Protein AF-A0A6P6C589-F1 (afdb_monomer)

Foldseek 3Di:
DDDDDDDDDPPPDDDDPDDQDQPDPDPPFDKAWDWAPDPQIWIFIDQALQRTWIARPPVRDTPDGNPDPGRFGWPHKAAPHNPDIKTAGPVRDID

Secondary structure (DSSP, 8-state):
---------S----------------TTPPPEEEEE-SSS-EEEEESBGGG-EEEETTT--EEEE------PBEEEEEE-SSS-EEEEETT--B-

InterPro domains:
  IPR042795 WD repeat-containing protein 73 [PTHR46947] (11-95)

Organism: Pteropus vampyrus (NCBI:txid132908)

Nearest PDB structures (foldseek):
  8r22-assembly1_D  TM=9.257E-01  e=3.671E-08  Homo sapiens
  8ctb-assembly1_B  TM=7.474E-01  e=1.472E-01  Homo sapiens
  7peq-assembly1_AI  TM=7.423E-01  e=1.036E+00  Homo sapiens
  7b9v-assembly1_w  TM=7.105E-01  e=4.603E+00  Saccharomyces cerevisiae
  8f5o-assembly1_E  TM=5.208E-01  e=2.312E+00  Leishmania tarentolae

Mean predicted aligned error: 7.92 Å

Radius of gyration: 15.31 Å; Cα contacts (8 Å, |Δi|>4): 154; chains: 1; bounding box: 46×30×29 Å

Solvent-accessible surface area (backbone atoms only — not comparable to full-atom values): 6024 Å² total; per-residue (Å²): 134,88,84,78,85,86,72,88,77,72,78,94,72,90,73,88,88,77,82,88,84,73,90,69,90,57,85,90,66,70,62,37,67,32,62,32,90,48,98,76,39,28,40,37,35,25,41,24,50,41,53,28,31,26,29,33,65,88,80,66,44,74,78,44,65,58,85,44,86,49,72,52,46,47,67,45,52,43,58,76,50,86,88,44,63,40,41,28,32,74,88,67,52,71,85

pLDDT: mean 85.66, std 14.35, range [39.72, 97.75]

Sequence (95 aa):
ILDFCLFHFPSDIIEAVSTIAVHEKEGHLWPRVAIFPAVAPGVLHGARLSSLQVVDLESQKTMYTSGVSDSEELSSLQVLDADTFAFCCTSGRLG

Structure (mmCIF, N/CA/C/O backbone):
data_AF-A0A6P6C589-F1
#
_entry.id   AF-A0A6P6C589-F1
#
loop_
_atom_site.group_PDB
_atom_site.id
_atom_site.type_symbol
_atom_site.label_atom_id
_atom_site.label_alt_id
_atom_site.label_comp_id
_atom_site.label_asym_id
_atom_site.label_entity_id
_atom_site.label_seq_id
_atom_site.pdbx_PDB_ins_code
_atom_site.Cartn_x
_atom_site.Cartn_y
_atom_site.Cartn_z
_atom_site.occupancy
_atom_site.B_iso_or_equiv
_atom_site.auth_seq_id
_atom_site.auth_comp_id
_atom_site.auth_asym_id
_atom_site.auth_atom_id
_atom_site.pdbx_PDB_model_num
ATOM 1 N N . ILE A 1 1 ? -17.043 3.729 -10.606 1.00 39.72 1 ILE A N 1
ATOM 2 C CA . ILE A 1 1 ? -17.597 4.974 -10.026 1.00 39.72 1 ILE A CA 1
ATOM 3 C C . ILE A 1 1 ? -18.646 4.504 -9.036 1.00 39.72 1 ILE A C 1
ATOM 5 O O . ILE A 1 1 ? -19.619 3.907 -9.470 1.00 39.72 1 ILE A O 1
ATOM 9 N N . LEU A 1 2 ? -18.316 4.540 -7.744 1.00 42.34 2 LEU A N 1
ATOM 10 C CA . LEU A 1 2 ? -19.098 3.900 -6.683 1.00 42.34 2 LEU A CA 1
ATOM 11 C C . LEU A 1 2 ? -20.406 4.672 -6.467 1.00 42.34 2 LEU A C 1
ATOM 13 O O . LEU A 1 2 ? -20.374 5.887 -6.298 1.00 42.34 2 LEU A O 1
ATOM 17 N N . ASP A 1 3 ? -21.521 3.949 -6.511 1.00 58.66 3 ASP A N 1
ATOM 18 C CA . ASP A 1 3 ? -22.876 4.455 -6.297 1.00 58.66 3 ASP A CA 1
ATOM 19 C C . ASP A 1 3 ? -23.216 4.357 -4.798 1.00 58.66 3 ASP A C 1
ATOM 21 O O . ASP A 1 3 ? -23.264 3.260 -4.236 1.00 58.66 3 ASP A O 1
ATOM 25 N N . PHE A 1 4 ? -23.373 5.504 -4.135 1.00 51.66 4 PHE A N 1
ATOM 26 C CA . PHE A 1 4 ? -23.760 5.613 -2.726 1.00 51.66 4 PHE A CA 1
ATOM 27 C C . PHE A 1 4 ? -25.280 5.822 -2.643 1.00 51.66 4 PHE A C 1
ATOM 29 O O . PHE A 1 4 ? -25.790 6.907 -2.919 1.00 51.66 4 PHE A O 1
ATOM 36 N N . CYS A 1 5 ? -26.021 4.788 -2.235 1.00 51.81 5 CYS A N 1
ATOM 37 C CA . CYS A 1 5 ? -27.459 4.894 -1.985 1.00 51.81 5 CYS A CA 1
ATOM 38 C C . CYS A 1 5 ? -27.775 5.783 -0.763 1.00 51.81 5 CYS A C 1
ATOM 40 O O . CYS A 1 5 ? -27.580 5.381 0.381 1.00 51.81 5 CYS A O 1
ATOM 42 N N . LEU A 1 6 ? -28.302 6.975 -1.060 1.00 59.09 6 LEU A N 1
ATOM 43 C CA . LEU A 1 6 ? -29.416 7.698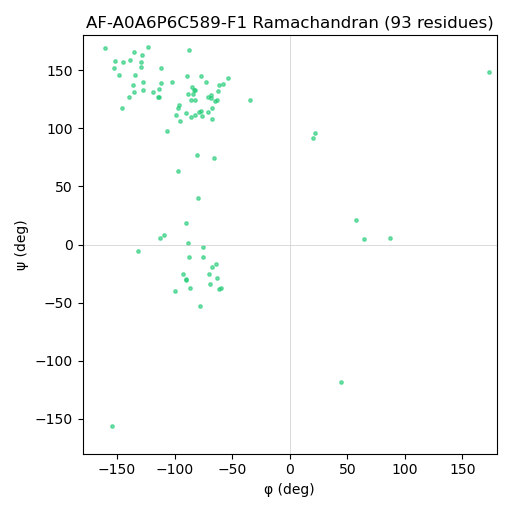 -0.420 1.00 59.09 6 LEU A CA 1
ATOM 44 C C . LEU A 1 6 ? -29.787 7.336 1.034 1.00 59.09 6 LEU A C 1
ATOM 46 O O . LEU A 1 6 ? -30.684 6.527 1.252 1.00 59.09 6 LEU A O 1
ATOM 50 N N . PHE A 1 7 ? -29.263 8.097 2.002 1.00 46.97 7 PHE A N 1
ATOM 51 C CA . PHE A 1 7 ? -29.991 8.479 3.221 1.00 46.97 7 PHE A CA 1
ATOM 52 C C . PHE A 1 7 ? -29.563 9.893 3.652 1.00 46.97 7 PHE A C 1
ATOM 54 O O . PHE A 1 7 ? -28.397 10.118 3.932 1.00 46.97 7 PHE A O 1
ATOM 61 N N . HIS A 1 8 ? -30.526 10.828 3.650 1.00 52.50 8 HIS A N 1
ATOM 62 C CA . HIS A 1 8 ? -30.493 12.202 4.189 1.00 52.50 8 HIS A CA 1
ATOM 63 C C . HIS A 1 8 ? -29.098 12.827 4.405 1.00 52.50 8 HIS A C 1
ATOM 65 O O . HIS A 1 8 ? -28.519 12.706 5.481 1.00 52.50 8 HIS A O 1
ATOM 71 N N . PHE A 1 9 ? -28.591 13.542 3.399 1.00 55.25 9 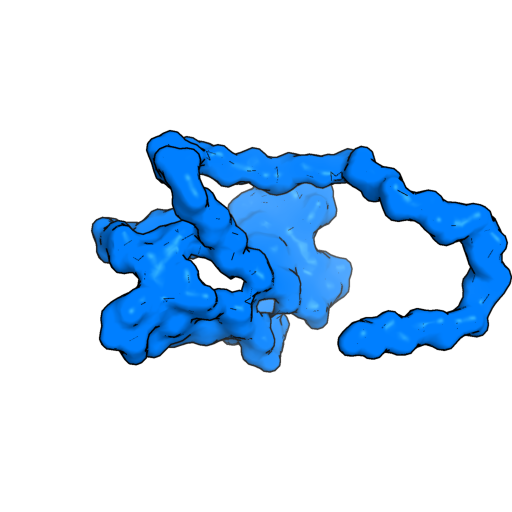PHE A N 1
ATOM 72 C CA . PHE A 1 9 ? -27.292 14.206 3.474 1.00 55.25 9 PHE A CA 1
ATOM 73 C C . PHE A 1 9 ? -27.374 15.520 4.281 1.00 55.25 9 PHE A C 1
ATOM 75 O O . PHE A 1 9 ? -27.994 16.479 3.807 1.00 55.25 9 PHE A O 1
ATOM 82 N N . PRO A 1 10 ? -26.726 15.649 5.460 1.00 60.44 10 PRO A N 1
ATOM 83 C CA . PRO A 1 10 ? -26.033 16.906 5.745 1.00 60.44 10 PRO A CA 1
ATOM 84 C C . PRO A 1 10 ? -25.087 17.172 4.565 1.00 60.44 10 PRO A C 1
ATOM 86 O O . PRO A 1 10 ? -24.578 16.216 3.994 1.00 60.44 10 PRO A O 1
ATOM 89 N N . SER A 1 11 ? -24.916 18.432 4.152 1.00 73.19 11 SER A N 1
ATOM 90 C CA . SER A 1 11 ? -24.155 18.814 2.948 1.00 73.19 11 SER A CA 1
ATOM 91 C C . SER A 1 11 ? -22.955 17.897 2.692 1.00 73.19 11 SER A C 1
ATOM 93 O O . SER A 1 11 ? -22.116 17.766 3.584 1.00 73.19 11 SER A O 1
ATOM 95 N N . ASP A 1 12 ? -22.879 17.296 1.501 1.00 77.00 12 ASP A N 1
ATOM 96 C CA . ASP A 1 12 ? -21.785 16.415 1.078 1.00 77.00 12 ASP A CA 1
ATOM 97 C C . ASP A 1 12 ? -20.471 17.198 0.955 1.00 77.00 12 ASP A C 1
ATOM 99 O O . ASP A 1 12 ? -20.022 17.556 -0.135 1.00 77.00 12 ASP A O 1
ATOM 103 N N . ILE A 1 13 ? -19.874 17.534 2.095 1.00 84.56 13 ILE A N 1
ATOM 104 C CA . ILE A 1 13 ? -18.591 18.216 2.181 1.00 84.56 13 ILE A CA 1
ATOM 105 C C . ILE A 1 13 ? -17.530 17.143 2.393 1.00 84.56 13 ILE A C 1
ATOM 107 O O . ILE A 1 13 ? -17.546 16.401 3.374 1.00 84.56 13 ILE A O 1
ATOM 111 N N . ILE A 1 14 ? -16.591 17.074 1.454 1.00 83.62 14 ILE A N 1
ATOM 112 C CA . ILE A 1 14 ? -15.372 16.287 1.608 1.00 83.62 14 ILE A CA 1
ATOM 113 C C . ILE A 1 14 ? -14.364 17.167 2.344 1.00 83.62 14 ILE A C 1
ATOM 115 O O . ILE A 1 14 ? -13.850 18.131 1.777 1.00 83.62 14 ILE A O 1
ATOM 119 N N . GLU A 1 15 ? -14.078 16.831 3.599 1.00 88.75 15 GLU A N 1
ATOM 120 C CA . GLU A 1 15 ? -13.062 17.508 4.406 1.00 88.75 15 GLU A CA 1
ATOM 121 C C . GLU A 1 15 ? -11.874 16.582 4.668 1.00 88.75 15 GLU A C 1
ATOM 123 O O . GLU A 1 15 ? -12.024 15.391 4.947 1.00 88.75 15 GLU A O 1
ATOM 128 N N . ALA A 1 16 ? -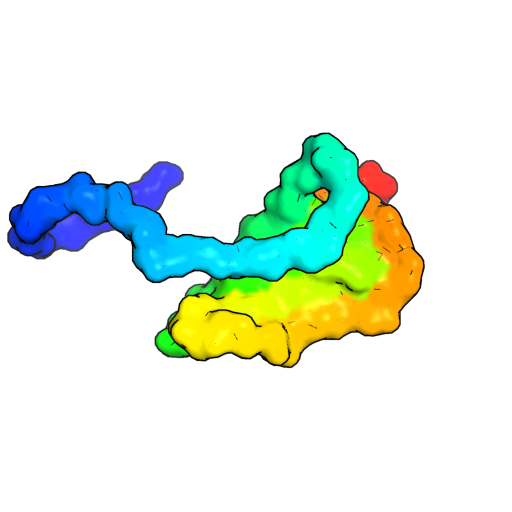10.667 17.138 4.588 1.00 86.44 16 ALA A N 1
ATOM 129 C CA . ALA A 1 16 ? -9.463 16.422 4.979 1.00 86.44 16 ALA A CA 1
ATOM 130 C C . ALA A 1 16 ? -9.369 16.385 6.512 1.00 86.44 16 ALA A C 1
ATOM 132 O O . ALA A 1 16 ? -9.117 17.407 7.146 1.00 86.44 16 ALA A O 1
ATOM 133 N N . VAL A 1 17 ? -9.553 15.202 7.100 1.00 84.12 17 VAL A N 1
ATOM 134 C CA . VAL A 1 17 ? -9.505 15.004 8.562 1.00 84.12 17 VAL A CA 1
ATOM 135 C C . VAL A 1 17 ? -8.120 14.605 9.075 1.00 84.12 17 VAL A C 1
ATOM 137 O O . VAL A 1 17 ? -7.798 14.836 10.236 1.00 84.12 17 VAL A O 1
ATOM 140 N N . SER A 1 18 ? -7.293 13.996 8.222 1.00 85.75 18 SER A N 1
ATOM 141 C CA . SER A 1 18 ? -5.934 13.569 8.560 1.00 85.75 18 SER A CA 1
ATOM 142 C C . SER A 1 18 ? -5.089 13.354 7.300 1.00 85.75 18 SER A C 1
ATOM 144 O O . SER A 1 18 ? -5.598 13.346 6.179 1.00 85.75 18 SER A O 1
ATOM 146 N N . THR A 1 19 ? -3.781 13.191 7.478 1.00 87.25 19 THR A N 1
ATOM 147 C CA . THR A 1 19 ? -2.820 12.848 6.427 1.00 87.25 19 THR A CA 1
ATOM 148 C C . THR A 1 19 ? -1.887 11.759 6.936 1.00 87.25 19 THR A C 1
ATOM 150 O O . THR A 1 19 ? -1.309 11.889 8.011 1.00 87.25 19 THR A O 1
ATOM 153 N N . ILE A 1 20 ? -1.700 10.705 6.142 1.00 86.38 20 ILE A N 1
ATOM 154 C CA . ILE A 1 20 ? -0.689 9.682 6.414 1.00 86.38 20 ILE A CA 1
ATOM 155 C C . ILE A 1 20 ? 0.645 10.205 5.885 1.00 86.38 20 ILE A C 1
ATOM 157 O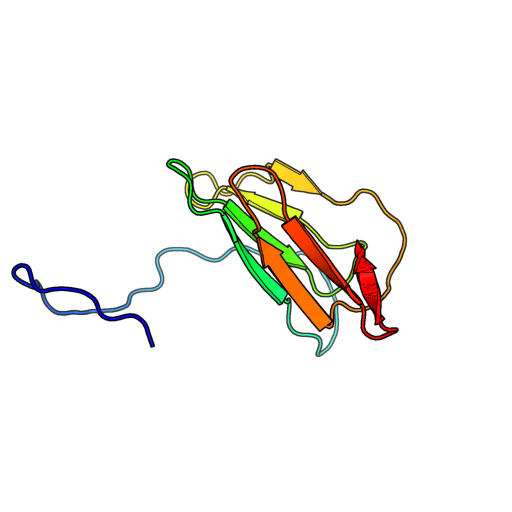 O . ILE A 1 20 ? 0.824 10.374 4.678 1.00 86.38 20 ILE A O 1
ATOM 161 N N . ALA A 1 21 ? 1.572 10.502 6.794 1.00 82.88 21 ALA A N 1
ATOM 162 C CA . ALA A 1 21 ? 2.902 10.958 6.420 1.00 82.88 21 ALA A CA 1
ATOM 163 C C . ALA A 1 21 ? 3.687 9.819 5.751 1.00 82.88 21 ALA A C 1
ATOM 165 O O . ALA A 1 21 ? 3.859 8.744 6.325 1.00 82.88 21 ALA A O 1
ATOM 166 N N . VAL A 1 22 ? 4.207 10.074 4.551 1.00 77.94 22 VAL A N 1
ATOM 167 C CA . VAL A 1 22 ? 5.138 9.171 3.868 1.00 77.94 22 VAL A CA 1
ATOM 168 C C . VAL A 1 22 ? 6.551 9.672 4.151 1.00 77.94 22 VAL A C 1
ATOM 170 O O . VAL A 1 22 ? 6.897 10.797 3.801 1.00 77.94 22 VAL A O 1
ATOM 173 N N . HIS A 1 23 ? 7.362 8.856 4.826 1.00 65.81 23 HIS A N 1
ATOM 174 C CA . HIS A 1 23 ? 8.709 9.237 5.276 1.00 65.81 23 HIS A CA 1
ATOM 175 C C . HIS A 1 23 ? 9.762 9.270 4.154 1.00 65.81 23 HIS A C 1
ATOM 177 O O . HIS A 1 23 ? 10.924 9.604 4.402 1.00 65.81 23 HIS A O 1
ATOM 183 N N . GLU A 1 24 ? 9.385 8.926 2.924 1.00 63.53 24 GLU A N 1
ATOM 184 C CA . GLU A 1 24 ? 10.331 8.786 1.827 1.00 63.53 24 GLU A CA 1
ATOM 185 C C . GLU A 1 24 ? 10.671 10.113 1.153 1.00 63.53 24 GLU A C 1
ATOM 187 O O . GLU A 1 24 ? 9.815 10.898 0.752 1.00 63.53 24 GLU A O 1
ATOM 192 N N . LYS A 1 25 ? 11.973 10.321 0.957 1.00 59.03 25 LYS A N 1
ATOM 193 C CA . LYS A 1 25 ? 12.569 11.424 0.193 1.00 59.03 25 LYS A CA 1
ATOM 194 C C . LYS A 1 25 ? 12.517 11.149 -1.318 1.00 59.03 25 LYS A C 1
ATOM 196 O O . LYS A 1 25 ? 13.485 11.383 -2.039 1.00 59.03 25 LYS A O 1
ATOM 201 N N . GLU A 1 26 ? 11.423 10.585 -1.806 1.00 61.31 26 GLU A N 1
ATOM 202 C CA . GLU A 1 26 ? 11.417 9.900 -3.095 1.00 61.31 26 GLU A CA 1
ATOM 203 C C . GLU A 1 26 ? 10.920 10.774 -4.250 1.00 61.31 26 GLU A C 1
ATOM 205 O O . GLU A 1 26 ? 9.923 10.489 -4.902 1.00 61.31 26 GLU A O 1
ATOM 210 N N . GLY A 1 27 ? 11.657 11.854 -4.522 1.00 65.81 27 GLY A N 1
ATOM 211 C CA . GLY A 1 27 ? 11.567 12.605 -5.780 1.00 65.81 27 GLY A CA 1
ATOM 212 C C . GLY A 1 27 ? 10.139 12.883 -6.280 1.00 65.81 27 GLY A C 1
ATOM 213 O O . GLY A 1 27 ? 9.384 13.607 -5.642 1.00 65.81 27 GLY A O 1
ATOM 214 N N . HIS A 1 28 ? 9.814 12.363 -7.468 1.00 75.06 28 HIS A N 1
ATOM 215 C CA . HIS A 1 28 ? 8.571 12.605 -8.225 1.00 75.06 28 HIS A CA 1
ATOM 216 C C . HIS A 1 28 ? 7.628 11.385 -8.256 1.00 75.06 28 HIS A C 1
ATOM 218 O O . HIS A 1 28 ? 6.661 11.380 -9.022 1.00 75.06 28 HIS A O 1
ATOM 224 N N . LEU A 1 29 ? 7.930 10.329 -7.491 1.00 86.06 29 LEU A N 1
ATOM 225 C CA . LEU A 1 29 ? 7.162 9.086 -7.529 1.00 86.06 29 LEU A CA 1
ATOM 226 C C . LEU A 1 29 ? 5.940 9.179 -6.619 1.00 86.06 29 LEU A C 1
ATOM 228 O O . LEU A 1 29 ? 6.030 9.546 -5.450 1.00 86.06 29 LEU A O 1
ATOM 232 N N . TRP A 1 30 ? 4.785 8.831 -7.178 1.00 87.69 30 TRP A N 1
ATOM 233 C CA . TRP A 1 30 ? 3.530 8.806 -6.441 1.00 87.69 30 TRP A CA 1
ATOM 234 C C . TRP A 1 30 ? 3.340 7.441 -5.781 1.00 87.69 30 TRP A C 1
ATOM 236 O O . TRP A 1 30 ? 3.412 6.427 -6.484 1.00 87.69 30 TRP A O 1
ATOM 246 N N . PRO A 1 31 ? 3.041 7.390 -4.472 1.00 91.25 31 PRO A N 1
ATOM 247 C CA . PRO A 1 31 ? 2.693 6.142 -3.815 1.00 91.25 31 PRO A CA 1
ATOM 248 C C . PRO A 1 31 ? 1.487 5.480 -4.483 1.00 91.25 31 PRO A C 1
ATOM 250 O O . PRO A 1 31 ? 0.492 6.135 -4.809 1.00 91.25 31 PRO A O 1
ATOM 253 N N . ARG A 1 32 ? 1.553 4.160 -4.645 1.00 95.06 32 ARG A N 1
ATOM 254 C CA . ARG A 1 32 ? 0.367 3.340 -4.898 1.00 95.06 32 ARG A CA 1
ATOM 255 C C . ARG A 1 32 ? -0.373 3.167 -3.581 1.00 95.06 32 ARG A C 1
ATOM 257 O O . ARG A 1 32 ? 0.264 3.087 -2.534 1.00 95.06 32 ARG A O 1
ATOM 264 N N . VAL A 1 33 ? -1.702 3.130 -3.642 1.00 95.50 33 VAL A N 1
ATOM 265 C CA . VAL A 1 33 ? -2.565 3.021 -2.462 1.00 95.50 33 VAL A CA 1
ATOM 266 C C . VAL A 1 33 ? -3.668 2.004 -2.725 1.00 95.50 33 VAL A C 1
ATOM 268 O O . VAL A 1 33 ? -4.280 2.014 -3.792 1.00 95.50 33 VAL A O 1
ATOM 271 N N . ALA A 1 34 ? -3.937 1.160 -1.736 1.00 96.38 34 ALA A N 1
ATOM 272 C CA . ALA A 1 34 ? -5.116 0.309 -1.655 1.00 96.38 34 ALA A CA 1
ATOM 273 C C . ALA A 1 34 ? -5.647 0.311 -0.211 1.00 96.38 34 ALA A C 1
ATOM 275 O O . ALA A 1 34 ? -4.925 0.652 0.725 1.00 96.38 34 ALA A O 1
ATOM 276 N N . ILE A 1 35 ? -6.919 -0.036 -0.027 1.00 94.62 35 ILE A N 1
ATOM 277 C CA . ILE A 1 35 ? -7.594 0.031 1.275 1.00 94.62 35 ILE A CA 1
ATOM 278 C C . ILE A 1 35 ? -8.040 -1.368 1.679 1.00 94.62 35 ILE A C 1
ATOM 280 O O . ILE A 1 35 ? -8.680 -2.054 0.884 1.00 94.62 35 ILE A O 1
ATOM 284 N N . PHE A 1 36 ? -7.733 -1.764 2.913 1.00 93.19 36 PHE A N 1
ATOM 285 C CA . PHE A 1 36 ? -8.284 -2.957 3.543 1.00 93.19 36 PHE A CA 1
ATOM 286 C C . PHE A 1 36 ? -9.714 -2.679 4.020 1.00 93.19 36 PHE A C 1
ATOM 288 O O . PHE A 1 36 ? -9.899 -1.851 4.919 1.00 93.19 36 PHE A O 1
ATOM 295 N N . PRO A 1 37 ? -10.736 -3.342 3.445 1.00 80.25 37 PRO A N 1
ATOM 296 C CA . PRO A 1 37 ? -12.125 -3.149 3.841 1.00 80.25 37 PRO A CA 1
ATOM 297 C C . PRO A 1 37 ? -12.419 -3.954 5.117 1.00 80.25 37 PRO A C 1
ATOM 299 O O . PRO A 1 37 ? -13.015 -5.027 5.074 1.00 80.25 37 PRO A O 1
ATOM 302 N N . ALA A 1 38 ? -11.968 -3.440 6.259 1.00 79.69 38 ALA A N 1
ATOM 303 C CA . ALA A 1 38 ? -12.130 -4.056 7.575 1.00 79.69 38 ALA A CA 1
ATOM 304 C C . ALA A 1 38 ? -12.838 -3.110 8.560 1.00 79.69 38 ALA A C 1
ATOM 306 O O . ALA A 1 38 ? -13.022 -1.927 8.283 1.00 79.69 38 ALA A O 1
ATOM 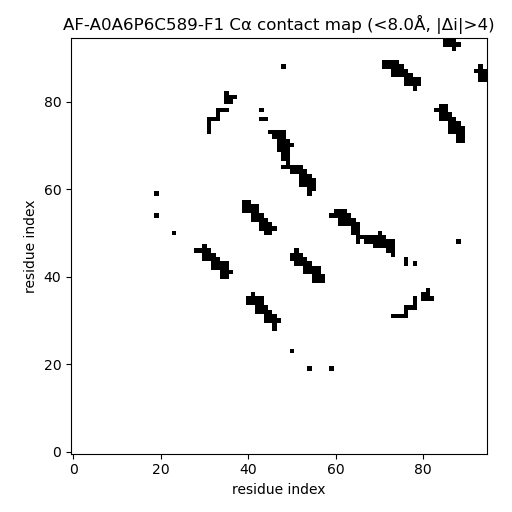307 N N . VAL A 1 39 ? -13.226 -3.640 9.730 1.00 79.69 39 VAL A N 1
ATOM 308 C CA . VAL A 1 39 ? -13.816 -2.841 10.826 1.00 79.69 39 VAL A CA 1
ATOM 309 C C . VAL A 1 39 ? -12.847 -1.748 11.292 1.00 79.69 39 VAL A C 1
ATOM 311 O O . VAL A 1 39 ? -13.281 -0.637 11.570 1.00 79.69 39 VAL A O 1
ATOM 314 N N . ALA A 1 40 ? -11.547 -2.057 11.316 1.00 85.06 40 ALA A N 1
ATOM 315 C CA . ALA A 1 40 ? -10.462 -1.089 11.440 1.00 85.06 40 ALA A CA 1
ATOM 316 C C . ALA A 1 40 ? -9.782 -0.960 10.062 1.00 85.06 40 ALA A C 1
ATOM 318 O O . ALA A 1 40 ? -9.016 -1.852 9.683 1.00 85.06 40 ALA A O 1
ATOM 319 N N . PRO A 1 41 ? -10.131 0.054 9.248 1.00 88.88 41 PRO A N 1
ATOM 320 C CA . PRO A 1 41 ? -9.634 0.157 7.883 1.00 88.88 41 PRO A CA 1
ATOM 321 C C . PRO A 1 41 ? -8.132 0.456 7.864 1.00 88.88 41 PRO A C 1
ATOM 323 O O . PRO A 1 41 ? -7.659 1.409 8.483 1.00 88.88 41 PRO A O 1
ATOM 326 N N . GLY A 1 42 ? -7.389 -0.344 7.102 1.00 93.31 42 GLY A N 1
ATOM 327 C CA . GLY A 1 42 ? -5.958 -0.158 6.874 1.00 93.31 42 GLY A CA 1
ATOM 328 C C . GLY A 1 42 ? -5.683 0.453 5.503 1.00 93.31 42 GLY A C 1
ATOM 329 O O . GLY A 1 42 ? -6.299 0.070 4.508 1.00 93.31 42 GLY A O 1
ATOM 330 N N . VAL A 1 43 ? -4.727 1.371 5.425 1.00 94.81 43 VAL A N 1
ATOM 331 C CA . VAL A 1 43 ? -4.210 1.911 4.164 1.00 94.81 43 VAL A CA 1
ATOM 332 C C . VAL A 1 43 ? -2.919 1.186 3.816 1.00 94.81 43 VAL A C 1
ATOM 334 O O . VAL A 1 43 ? -1.905 1.374 4.485 1.00 94.81 43 VAL A O 1
ATOM 337 N N . LEU A 1 44 ? -2.950 0.376 2.760 1.00 96.12 44 LEU A N 1
ATOM 338 C CA . LEU A 1 44 ? -1.760 -0.185 2.130 1.00 96.12 44 LEU A CA 1
ATOM 339 C C . LEU A 1 44 ? -1.177 0.858 1.183 1.00 96.12 44 LEU A C 1
ATOM 341 O O . LEU A 1 44 ? -1.875 1.309 0.273 1.00 96.12 44 LEU A O 1
ATOM 345 N N . HIS A 1 45 ? 0.090 1.225 1.349 1.00 95.38 45 HIS A N 1
ATOM 346 C CA . HIS A 1 45 ? 0.729 2.153 0.428 1.00 95.38 45 HIS A CA 1
ATOM 347 C C . HIS A 1 45 ? 2.242 1.974 0.312 1.00 95.38 45 HIS A C 1
ATOM 349 O O . HIS A 1 45 ? 2.893 1.453 1.213 1.00 95.38 45 HIS A O 1
ATOM 355 N N . GLY A 1 46 ? 2.796 2.447 -0.804 1.00 94.44 46 GLY A N 1
ATOM 356 C CA . GLY A 1 46 ? 4.232 2.466 -1.084 1.00 94.44 46 GLY A CA 1
ATOM 357 C C . GLY A 1 46 ? 4.510 2.926 -2.515 1.00 94.44 46 GLY A C 1
ATOM 358 O O . GLY A 1 46 ? 3.698 2.693 -3.413 1.00 94.44 46 GLY A O 1
ATOM 359 N N . ALA A 1 47 ? 5.637 3.600 -2.738 1.00 94.50 47 ALA A N 1
ATOM 360 C CA . ALA A 1 47 ? 6.139 3.885 -4.087 1.00 94.50 47 ALA A CA 1
ATOM 361 C C . ALA A 1 47 ? 7.065 2.762 -4.585 1.00 94.50 47 ALA A C 1
ATOM 363 O O . ALA A 1 47 ? 7.092 2.456 -5.779 1.00 94.50 47 ALA A O 1
ATOM 364 N N . ARG A 1 48 ? 7.767 2.099 -3.659 1.00 94.31 48 ARG A N 1
ATOM 365 C CA . ARG A 1 48 ? 8.673 0.977 -3.906 1.00 94.31 48 ARG A CA 1
ATOM 366 C C . ARG A 1 48 ? 8.347 -0.206 -3.014 1.00 94.31 48 ARG A C 1
ATOM 368 O O . ARG A 1 48 ? 7.691 -0.066 -1.984 1.00 94.31 48 ARG A O 1
ATOM 375 N N . LEU A 1 49 ? 8.863 -1.374 -3.378 1.00 94.38 49 LEU A N 1
ATOM 376 C CA . LEU A 1 49 ? 8.663 -2.582 -2.588 1.00 94.38 49 LEU A CA 1
ATOM 377 C C . LEU A 1 49 ? 9.258 -2.446 -1.172 1.00 94.38 49 LEU A C 1
ATOM 379 O O . LEU A 1 49 ? 8.615 -2.834 -0.198 1.00 94.38 49 LEU A O 1
ATOM 383 N N . SER A 1 50 ? 10.419 -1.802 -1.030 1.00 94.12 50 SER A N 1
ATOM 384 C CA . SER A 1 50 ? 11.062 -1.496 0.257 1.00 94.12 50 SER A CA 1
ATOM 385 C C . SER A 1 50 ? 10.270 -0.545 1.151 1.00 94.12 50 SER A C 1
ATOM 387 O O . SER A 1 50 ? 10.555 -0.451 2.343 1.00 94.12 50 SER A O 1
ATOM 389 N N . SER A 1 51 ? 9.299 0.169 0.585 1.00 93.19 51 SER A N 1
ATOM 390 C CA . SER A 1 51 ? 8.502 1.174 1.287 1.00 93.19 51 SER A CA 1
ATOM 391 C C . SER A 1 51 ? 7.042 0.813 1.455 1.00 93.19 51 SER A C 1
ATOM 393 O O . SER A 1 51 ? 6.252 1.605 1.970 1.00 93.19 51 SER A O 1
ATOM 395 N N . LEU A 1 52 ? 6.692 -0.406 1.051 1.00 94.56 52 LEU A N 1
ATOM 396 C CA . LEU A 1 52 ? 5.359 -0.933 1.216 1.00 94.56 52 LEU A CA 1
ATOM 397 C C . LEU A 1 52 ? 5.039 -1.093 2.706 1.00 94.56 52 LEU A C 1
ATOM 399 O O . LEU A 1 52 ? 5.741 -1.787 3.446 1.00 94.56 52 LEU A O 1
ATOM 403 N N . GLN A 1 53 ? 3.957 -0.455 3.134 1.00 95.62 53 GLN A N 1
ATOM 404 C CA . GLN A 1 53 ? 3.496 -0.478 4.513 1.00 95.62 53 GLN A CA 1
ATOM 405 C C . GLN A 1 53 ? 1.972 -0.457 4.600 1.00 95.62 53 GLN A C 1
ATOM 407 O O . GLN A 1 53 ? 1.288 0.008 3.687 1.00 95.62 53 GLN A O 1
ATOM 412 N N . VAL A 1 54 ? 1.447 -0.939 5.724 1.00 95.25 54 VAL A N 1
ATOM 413 C CA . VAL A 1 54 ? 0.032 -0.803 6.086 1.00 95.25 54 VAL A CA 1
ATOM 414 C C . VAL A 1 54 ? -0.067 0.089 7.308 1.00 95.25 54 VAL A C 1
ATOM 416 O O . VAL A 1 54 ? 0.586 -0.174 8.320 1.00 95.25 54 VAL A O 1
ATOM 419 N N . VAL A 1 55 ? -0.885 1.130 7.221 1.00 94.50 55 VAL A N 1
ATOM 420 C CA . VAL A 1 55 ? -1.168 2.055 8.320 1.00 94.50 55 VAL A CA 1
ATOM 421 C C . VAL A 1 55 ? -2.632 1.923 8.707 1.00 94.50 55 VAL A C 1
ATOM 423 O O . VAL A 1 55 ? -3.509 2.042 7.855 1.00 94.50 55 VAL A O 1
ATOM 426 N N . ASP A 1 56 ? -2.895 1.688 9.988 1.00 92.44 56 ASP A N 1
ATOM 427 C CA . ASP A 1 56 ? -4.244 1.763 10.541 1.00 92.44 56 ASP A CA 1
ATOM 428 C C . ASP A 1 56 ? -4.767 3.200 10.422 1.00 92.44 56 ASP A C 1
ATOM 430 O O . ASP A 1 56 ? -4.115 4.138 10.885 1.00 92.44 56 ASP A O 1
ATOM 434 N N . LEU A 1 57 ? -5.921 3.392 9.783 1.00 89.69 57 LEU A N 1
ATOM 435 C CA . LEU A 1 57 ? -6.409 4.731 9.447 1.00 89.69 57 LEU A CA 1
ATOM 436 C C . LEU A 1 57 ? -6.835 5.531 10.687 1.00 89.69 57 LEU A C 1
ATOM 438 O O . LEU A 1 57 ? -6.662 6.749 10.715 1.00 89.69 57 LEU A O 1
ATOM 442 N N . GLU A 1 58 ? -7.379 4.864 11.705 1.00 88.44 58 GLU A N 1
ATOM 443 C CA . GLU A 1 58 ? -7.894 5.515 12.912 1.00 88.44 58 GLU A CA 1
ATOM 444 C C . GLU A 1 58 ? -6.760 5.921 13.862 1.00 88.44 58 GLU A C 1
ATOM 446 O O . GLU A 1 58 ? -6.640 7.084 14.253 1.00 88.44 58 GLU A O 1
ATOM 451 N N . SER A 1 59 ? -5.892 4.975 14.215 1.00 90.25 59 SER A N 1
ATOM 452 C CA . SER A 1 59 ? -4.798 5.186 15.166 1.00 90.25 59 SER A CA 1
ATOM 453 C C . SER A 1 59 ? -3.512 5.714 14.534 1.00 90.25 59 SER A C 1
ATOM 455 O O . SER A 1 59 ? -2.597 6.095 15.267 1.00 90.25 59 SER A O 1
ATOM 457 N N . GLN A 1 60 ? -3.417 5.719 13.199 1.00 90.31 60 GLN A N 1
ATOM 458 C CA . GLN A 1 60 ? -2.222 6.078 12.421 1.00 90.31 60 GLN A CA 1
ATOM 459 C C . GLN A 1 60 ? -0.983 5.237 12.754 1.00 90.31 60 GLN A C 1
ATOM 461 O O . GLN A 1 60 ? 0.153 5.642 12.495 1.00 90.31 60 GLN A O 1
ATOM 466 N N . LYS A 1 61 ? -1.176 4.051 13.337 1.00 93.25 61 LYS A N 1
ATOM 467 C CA . LYS A 1 61 ? -0.084 3.128 13.641 1.00 93.25 61 LYS A CA 1
ATOM 468 C C . LYS A 1 61 ? 0.238 2.270 12.429 1.00 93.25 61 LYS A C 1
ATOM 470 O O . LYS A 1 61 ? -0.649 1.701 11.798 1.00 93.25 61 LYS A O 1
ATOM 475 N N . THR A 1 62 ? 1.525 2.115 12.146 1.00 94.06 62 THR A N 1
ATOM 476 C CA . THR A 1 62 ? 2.002 1.147 11.159 1.00 94.06 62 THR A CA 1
ATOM 477 C C . THR A 1 62 ? 1.746 -0.274 11.663 1.00 94.06 62 THR A C 1
ATOM 479 O O . THR A 1 62 ? 2.281 -0.678 12.694 1.00 94.06 62 THR A O 1
ATOM 482 N N . MET A 1 63 ? 0.923 -1.026 10.935 1.00 93.56 63 MET A N 1
ATOM 483 C CA . MET A 1 63 ? 0.591 -2.427 11.210 1.00 93.56 63 MET A CA 1
ATOM 484 C C . MET A 1 63 ? 1.546 -3.395 10.506 1.00 93.56 63 MET A C 1
ATOM 486 O O . MET A 1 63 ? 1.784 -4.494 10.998 1.00 93.56 63 MET A O 1
ATOM 490 N N . TYR A 1 64 ? 2.090 -2.987 9.358 1.00 94.25 64 TYR A N 1
ATOM 491 C CA . TYR A 1 64 ? 2.987 -3.794 8.535 1.00 94.25 64 TYR A CA 1
ATOM 492 C C . TYR A 1 64 ? 4.001 -2.912 7.810 1.00 94.25 64 TYR A C 1
ATOM 494 O O . TYR A 1 64 ? 3.667 -1.810 7.378 1.00 94.25 64 TYR A O 1
ATOM 502 N N . THR A 1 65 ? 5.211 -3.434 7.628 1.00 94.31 65 THR A N 1
ATOM 503 C CA . THR A 1 65 ? 6.226 -2.937 6.694 1.00 94.31 65 THR A CA 1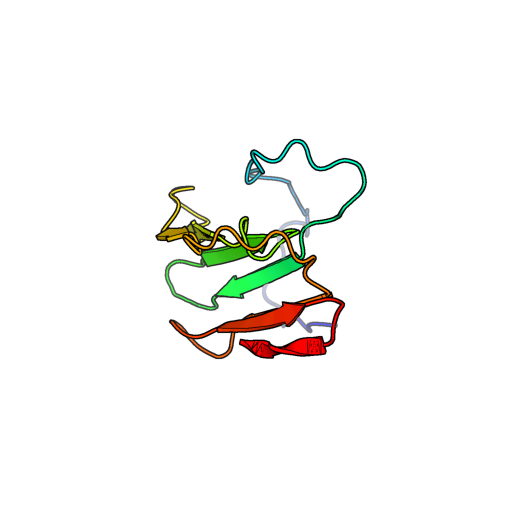
ATOM 504 C C . THR A 1 65 ? 6.812 -4.136 5.954 1.00 94.31 65 THR A C 1
ATOM 506 O O . THR A 1 65 ? 6.935 -5.218 6.530 1.00 94.31 65 THR A O 1
ATOM 509 N N . SER A 1 66 ? 7.182 -3.975 4.684 1.00 92.62 66 SER A N 1
ATOM 510 C CA . SER A 1 66 ? 7.657 -5.101 3.867 1.00 92.62 66 SER A CA 1
ATOM 511 C C . SER A 1 66 ? 8.944 -5.744 4.369 1.00 92.62 66 SER A C 1
ATOM 513 O O . SER A 1 66 ? 9.170 -6.929 4.131 1.00 92.62 66 SER A O 1
ATOM 515 N N . GLY A 1 67 ? 9.807 -4.979 5.043 1.00 91.38 67 GLY A N 1
ATOM 516 C CA . GLY A 1 67 ? 11.097 -5.461 5.550 1.00 91.38 67 GLY A CA 1
ATOM 517 C C . GLY A 1 67 ? 12.087 -5.881 4.456 1.00 91.38 67 GLY A C 1
ATOM 518 O O . GLY A 1 67 ? 13.170 -6.379 4.761 1.00 91.38 67 GLY A O 1
ATOM 519 N N . VAL A 1 68 ? 11.743 -5.678 3.184 1.00 90.56 68 VAL A N 1
ATOM 520 C CA . VAL A 1 68 ? 12.597 -5.977 2.035 1.00 90.56 68 VAL A CA 1
ATOM 521 C C . VAL A 1 68 ? 13.464 -4.770 1.693 1.00 90.56 68 VAL A C 1
ATOM 523 O O . VAL A 1 68 ? 13.041 -3.624 1.798 1.00 90.56 68 VAL A O 1
ATOM 526 N N . SER A 1 69 ? 14.694 -5.018 1.249 1.00 92.00 69 SER A N 1
ATOM 527 C CA . SER A 1 69 ? 15.591 -3.955 0.766 1.00 92.00 69 SER A CA 1
ATOM 528 C C . SER A 1 69 ? 15.432 -3.667 -0.731 1.00 92.00 69 SER A C 1
ATOM 530 O O . SER A 1 69 ? 16.174 -2.854 -1.275 1.00 92.00 69 SER A O 1
ATOM 532 N N . ASP A 1 70 ? 14.509 -4.360 -1.403 1.00 92.56 70 ASP A N 1
ATOM 533 C CA . ASP A 1 70 ? 14.272 -4.215 -2.836 1.00 92.56 70 ASP A CA 1
ATOM 534 C C . ASP A 1 70 ? 13.602 -2.868 -3.130 1.00 92.56 70 ASP A C 1
ATOM 536 O O . ASP A 1 70 ? 12.470 -2.619 -2.724 1.00 92.56 70 ASP A O 1
ATOM 540 N N . SER A 1 71 ? 14.315 -1.995 -3.832 1.00 92.12 71 SER A N 1
ATOM 541 C CA . SER A 1 71 ? 13.856 -0.655 -4.183 1.00 92.12 71 SER A CA 1
ATOM 542 C C . SER A 1 71 ? 13.106 -0.614 -5.517 1.00 92.12 71 SER A C 1
ATOM 544 O O . SER A 1 71 ? 12.972 0.451 -6.118 1.00 92.12 71 SER A O 1
ATOM 546 N N . GLU A 1 72 ? 12.618 -1.741 -6.028 1.00 95.00 72 GLU A N 1
ATOM 547 C CA . GLU A 1 72 ? 11.832 -1.757 -7.257 1.00 95.00 72 GLU A CA 1
ATOM 548 C C . GLU A 1 72 ? 10.533 -0.936 -7.128 1.00 95.00 72 GLU A C 1
ATOM 550 O O . GLU A 1 72 ? 9.849 -0.991 -6.106 1.00 95.00 72 GLU A O 1
ATOM 555 N N . GLU A 1 73 ? 10.203 -0.150 -8.160 1.00 95.62 73 GLU A N 1
ATOM 556 C CA . GLU A 1 73 ? 9.008 0.706 -8.184 1.00 95.62 73 GLU A CA 1
ATOM 557 C C . GLU A 1 73 ? 7.728 -0.117 -8.355 1.00 95.62 73 GLU A C 1
ATOM 559 O O . GLU A 1 73 ? 7.662 -1.040 -9.171 1.00 95.62 73 GLU A O 1
ATOM 564 N N . LEU A 1 74 ? 6.684 0.273 -7.626 1.00 95.50 74 LEU A N 1
ATOM 565 C CA . LEU A 1 74 ? 5.368 -0.347 -7.673 1.00 95.50 74 LEU A CA 1
ATOM 566 C C . LEU A 1 74 ? 4.507 0.246 -8.796 1.00 95.50 74 LEU A C 1
ATOM 568 O O . LEU A 1 74 ? 4.217 1.446 -8.850 1.00 95.50 74 LEU A O 1
ATOM 572 N N . SER A 1 75 ? 4.016 -0.628 -9.669 1.00 96.06 75 SER A N 1
ATOM 573 C CA . SER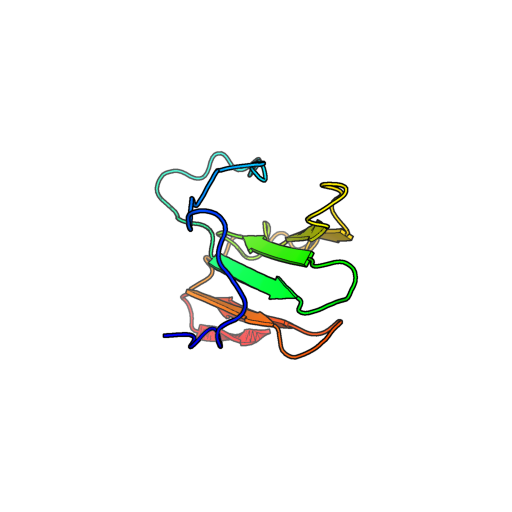 A 1 75 ? 3.052 -0.277 -10.710 1.00 96.06 75 SER A CA 1
ATOM 574 C C . SER A 1 75 ? 1.608 -0.361 -10.200 1.00 96.06 75 SER A C 1
ATOM 576 O O . SER A 1 75 ? 0.800 0.509 -10.529 1.00 96.06 75 SER A O 1
ATOM 578 N N . SER A 1 76 ? 1.283 -1.337 -9.343 1.00 96.75 76 SER A N 1
ATOM 579 C CA . SER A 1 76 ? -0.057 -1.498 -8.759 1.00 96.75 76 SER A CA 1
ATOM 580 C C . SER A 1 76 ? -0.045 -2.180 -7.392 1.00 96.75 76 SER A C 1
ATOM 582 O O . SER A 1 76 ? 0.801 -3.033 -7.130 1.00 96.75 76 SER A O 1
ATOM 584 N N . LEU A 1 77 ? -1.046 -1.858 -6.569 1.00 97.62 77 LEU A N 1
ATOM 585 C CA . LEU A 1 77 ? -1.365 -2.542 -5.315 1.00 97.62 77 LEU A CA 1
ATOM 586 C C . LEU A 1 77 ? -2.838 -2.935 -5.310 1.00 97.62 77 LEU A C 1
ATOM 588 O O . LEU A 1 77 ? -3.688 -2.152 -5.738 1.00 97.62 77 LEU A O 1
ATOM 592 N N . GLN A 1 78 ? -3.135 -4.129 -4.811 1.00 96.69 78 GLN A N 1
ATOM 593 C CA . GLN A 1 78 ? -4.496 -4.628 -4.691 1.00 96.69 78 GLN A CA 1
ATOM 594 C C . GLN A 1 78 ? -4.660 -5.370 -3.370 1.00 96.69 78 GLN A C 1
ATOM 596 O O . GLN A 1 78 ? -3.915 -6.296 -3.081 1.00 96.69 78 GLN A O 1
ATOM 601 N N . VAL A 1 79 ? -5.665 -4.994 -2.586 1.00 95.38 79 VAL A N 1
ATOM 602 C CA . VAL A 1 79 ? -6.098 -5.802 -1.443 1.00 95.38 79 VAL A CA 1
ATOM 603 C C . VAL A 1 79 ? -7.034 -6.897 -1.953 1.00 95.38 79 VAL A C 1
ATOM 605 O O . VAL A 1 79 ? -7.928 -6.617 -2.755 1.00 95.38 79 VAL A O 1
ATOM 608 N N . LEU A 1 80 ? -6.803 -8.135 -1.520 1.00 93.88 80 LEU A N 1
ATOM 609 C CA . LEU A 1 80 ? -7.583 -9.308 -1.918 1.00 93.88 80 LEU A CA 1
ATOM 610 C C . LEU A 1 80 ? -8.621 -9.677 -0.851 1.00 93.88 80 LEU A C 1
ATOM 612 O O . LEU A 1 80 ? -9.756 -9.998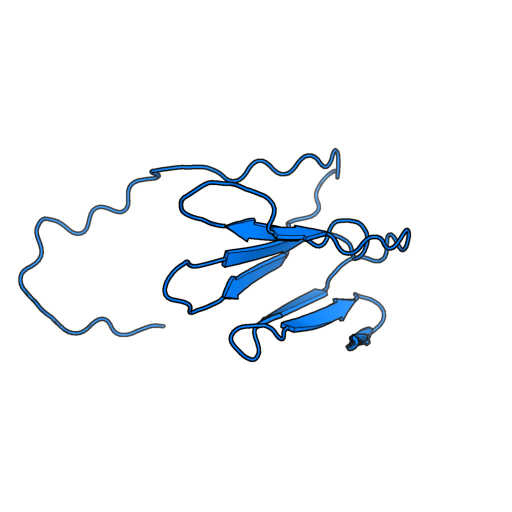 -1.199 1.00 93.88 80 LEU A O 1
ATOM 616 N N . ASP A 1 81 ? -8.255 -9.576 0.429 1.00 90.56 81 ASP A N 1
ATOM 617 C CA . ASP A 1 81 ? -9.138 -9.803 1.578 1.00 90.56 81 ASP A CA 1
ATOM 618 C C . ASP A 1 81 ? -8.648 -9.031 2.829 1.00 90.56 81 ASP A C 1
ATOM 620 O O . ASP A 1 81 ? -8.012 -7.986 2.706 1.00 90.56 81 ASP A O 1
ATOM 624 N N . ALA A 1 82 ? -9.010 -9.479 4.036 1.00 87.75 82 ALA A N 1
ATOM 625 C CA . ALA A 1 82 ? -8.704 -8.783 5.285 1.00 87.75 82 ALA A CA 1
ATOM 626 C C . ALA A 1 82 ? -7.212 -8.797 5.668 1.00 87.75 82 ALA A C 1
ATOM 628 O O . ALA A 1 82 ? -6.780 -7.901 6.393 1.00 87.75 82 ALA A O 1
ATOM 629 N N . ASP A 1 83 ? -6.443 -9.786 5.215 1.00 89.00 83 ASP A N 1
ATOM 630 C CA . ASP A 1 83 ? -5.028 -9.962 5.566 1.00 89.00 83 ASP A CA 1
ATOM 631 C C . ASP A 1 83 ? -4.119 -10.209 4.354 1.00 89.00 83 ASP A C 1
ATOM 633 O O . ASP A 1 83 ? -2.893 -10.192 4.484 1.00 89.00 83 ASP A O 1
ATOM 637 N N . THR A 1 84 ? -4.701 -10.344 3.164 1.00 92.31 84 THR A N 1
ATOM 638 C CA . THR A 1 84 ? -3.991 -10.646 1.928 1.00 92.31 84 THR A CA 1
ATOM 639 C C . THR A 1 84 ? -4.056 -9.479 0.950 1.00 92.31 84 THR A C 1
ATOM 641 O O . THR A 1 84 ? -5.113 -8.912 0.653 1.00 92.31 84 THR A O 1
ATOM 644 N N . PHE A 1 85 ? -2.904 -9.149 0.379 1.00 95.62 85 PHE A N 1
ATOM 645 C CA . PHE A 1 85 ? -2.764 -8.198 -0.714 1.00 95.62 85 PHE A CA 1
ATOM 646 C C . PHE A 1 85 ? -1.828 -8.762 -1.784 1.00 95.62 85 PHE A C 1
ATOM 648 O O . PHE A 1 85 ? -1.107 -9.726 -1.543 1.00 95.62 85 PHE A O 1
ATOM 655 N N . ALA A 1 86 ? -1.845 -8.138 -2.955 1.00 97.12 86 ALA A N 1
ATOM 656 C CA . ALA A 1 86 ? -0.923 -8.390 -4.045 1.00 97.12 86 ALA A CA 1
ATOM 657 C C . ALA A 1 86 ? -0.307 -7.078 -4.538 1.00 97.12 86 ALA A C 1
ATOM 659 O O . ALA A 1 86 ? -0.924 -6.004 -4.474 1.00 97.12 86 ALA A O 1
ATOM 660 N N . PHE A 1 87 ? 0.899 -7.174 -5.082 1.00 97.00 87 PHE A N 1
ATOM 661 C CA . PHE A 1 87 ? 1.596 -6.077 -5.730 1.00 97.00 87 PHE A CA 1
ATOM 662 C C . PHE A 1 87 ? 2.106 -6.466 -7.115 1.00 97.00 87 PHE A C 1
ATOM 664 O O . PHE A 1 87 ? 2.339 -7.632 -7.432 1.00 97.00 87 PHE A O 1
ATOM 671 N N . CYS A 1 88 ? 2.307 -5.450 -7.948 1.00 97.75 88 CYS A N 1
ATOM 672 C CA . CYS A 1 88 ? 3.052 -5.571 -9.190 1.00 97.75 88 CYS A CA 1
ATOM 673 C C . CYS A 1 88 ? 4.128 -4.493 -9.220 1.00 97.75 88 CYS A C 1
ATOM 675 O O . CYS A 1 88 ? 3.848 -3.322 -8.947 1.00 97.75 88 CYS A O 1
ATOM 677 N N . CYS A 1 89 ? 5.349 -4.879 -9.566 1.00 96.88 89 CYS A N 1
ATOM 678 C CA . CYS A 1 89 ? 6.425 -3.941 -9.833 1.00 96.88 89 CYS A CA 1
ATOM 679 C C . CYS A 1 89 ? 6.416 -3.492 -11.302 1.00 96.88 89 CYS A C 1
ATOM 681 O O . CYS A 1 89 ? 5.761 -4.088 -12.161 1.00 96.88 89 CYS A O 1
ATOM 683 N N . THR A 1 90 ? 7.168 -2.446 -11.632 1.00 96.31 90 THR A N 1
ATOM 684 C CA . THR A 1 90 ? 7.304 -1.969 -13.018 1.00 96.31 90 THR A CA 1
ATOM 685 C C . THR A 1 90 ? 8.045 -2.950 -13.934 1.00 96.31 90 THR A C 1
ATOM 687 O O . THR A 1 90 ? 7.842 -2.885 -15.146 1.00 96.31 90 THR A O 1
ATOM 690 N N . SER A 1 91 ? 8.819 -3.912 -13.405 1.00 96.69 91 SER A N 1
ATOM 691 C CA . SER A 1 91 ? 9.363 -5.023 -14.213 1.00 96.69 91 SER A CA 1
ATOM 692 C C . SER A 1 91 ? 8.342 -6.107 -14.569 1.00 96.69 91 SER A C 1
ATOM 694 O O . SER A 1 91 ? 8.650 -6.989 -15.371 1.00 96.69 91 SER A O 1
ATOM 696 N N . GLY A 1 92 ? 7.149 -6.080 -13.965 1.00 96.81 92 GLY A N 1
ATOM 697 C CA . GLY A 1 92 ? 6.163 -7.157 -1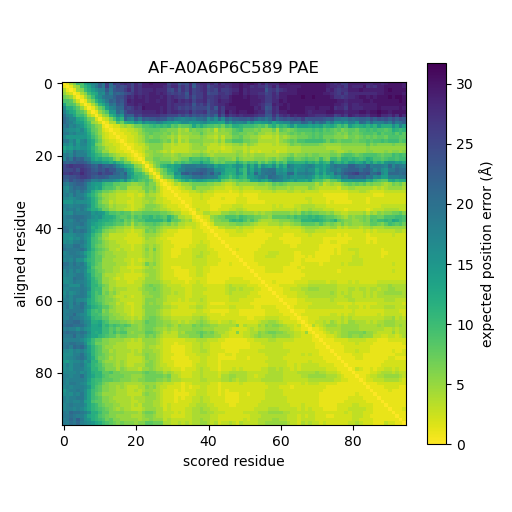4.057 1.00 96.81 92 GLY A CA 1
ATOM 698 C C . GLY A 1 92 ? 6.332 -8.262 -13.008 1.00 96.81 92 GLY A C 1
ATOM 699 O O . GLY A 1 92 ? 5.608 -9.256 -13.061 1.00 96.81 92 GLY A O 1
ATOM 700 N N . ARG A 1 93 ? 7.257 -8.116 -12.047 1.00 96.12 93 ARG A N 1
ATOM 701 C CA . ARG A 1 93 ? 7.311 -8.992 -10.867 1.00 96.12 93 ARG A CA 1
ATOM 702 C C . ARG A 1 93 ? 6.026 -8.849 -10.048 1.00 96.12 93 ARG A C 1
ATOM 704 O O . ARG A 1 93 ? 5.616 -7.733 -9.740 1.00 96.12 93 ARG A O 1
ATOM 711 N N . LEU A 1 94 ? 5.443 -9.984 -9.677 1.00 95.56 94 LEU A N 1
ATOM 712 C CA . LEU A 1 94 ? 4.259 -10.081 -8.826 1.00 95.56 94 LEU A CA 1
ATOM 713 C C . LEU A 1 94 ? 4.626 -10.691 -7.473 1.00 95.56 94 LEU A C 1
ATOM 715 O O . LEU A 1 94 ? 5.546 -11.514 -7.402 1.00 95.56 94 LEU A O 1
ATOM 719 N N . GLY A 1 95 ? 3.877 -10.330 -6.437 1.00 93.25 95 GLY A N 1
ATOM 720 C CA . GLY A 1 95 ? 3.940 -10.947 -5.115 1.00 93.25 95 GLY A CA 1
ATOM 721 C C . GLY A 1 95 ? 2.818 -10.488 -4.208 1.00 93.25 95 GLY A C 1
ATOM 722 O O . GLY A 1 95 ? 1.939 -9.737 -4.693 1.00 93.25 95 GLY A O 1
#